Protein AF-A0A9N9KH72-F1 (afdb_monomer_lite)

Organism: NCBI:txid1348616

pLDDT: mean 91.86, std 8.35, range [63.03, 98.19]

Secondary structure (DSSP, 8-state):
-HHHHHHHHHHHHHHHHHHHHHHS-TTSPPP--HHHHHHHTTSTT-SSS----TT--SPPPHHHHHHHHHHHHHHHHHHHHHHHHHHHHHHHH-HHHHHHHHHHH-

Foldseek 3Di:
DVVVVLLVVLVVVLVVVVVVVVPDDLPDQDDPDPSQCLQDALHSNHPPVNPDDPVPNDRDDPVRSSVVVSCVVVCCCPVVVVVVVVVVVVCVVPVVVVVVVVVVVD

Sequence (106 aa):
DNNNWLENNIHEIIKSRREEIKKTPIVQKLKSDMLTMFLTVNTERDVTEKIADDLHDKPMSDDQIIPNFMEAISAGTSSGGNSICFLVYFLENYPKVKQRMIEEIE

Radius of gyration: 19.93 Å; chains: 1; bounding box: 46×31×49 Å

InterPro domains:
  IPR001128 Cytochrome P450 [PF00067] (7-106)
  IPR036396 Cytochrome P450 superfamily [G3DSA:1.10.630.10] (1-106)
  IPR036396 Cytochrome P450 superfamily [SSF48264] (4-105)

Structure (mmCIF, N/CA/C/O backbone):
data_AF-A0A9N9KH72-F1
#
_entry.id   AF-A0A9N9KH72-F1
#
loop_
_atom_site.group_PDB
_atom_site.id
_atom_site.type_symbol
_atom_site.label_atom_id
_atom_site.label_alt_id
_atom_site.label_comp_id
_atom_site.label_asym_id
_atom_site.label_entity_id
_atom_site.label_seq_id
_atom_site.pdbx_PDB_ins_code
_atom_site.Cartn_x
_atom_site.Cartn_y
_atom_site.Cartn_z
_atom_site.occupancy
_atom_site.B_iso_or_equiv
_atom_site.auth_seq_id
_atom_site.auth_comp_id
_atom_site.auth_asym_id
_atom_site.auth_atom_id
_atom_site.pdbx_PDB_model_num
ATOM 1 N N . ASP A 1 1 ? -17.382 12.363 -11.619 1.00 67.06 1 ASP A N 1
ATOM 2 C CA . ASP A 1 1 ? -17.653 11.161 -10.806 1.00 67.06 1 ASP A CA 1
ATOM 3 C C . ASP A 1 1 ? -16.467 10.791 -9.937 1.00 67.06 1 ASP A C 1
ATOM 5 O O . ASP A 1 1 ? -15.328 10.987 -10.351 1.00 67.06 1 ASP A O 1
ATOM 9 N N . ASN A 1 2 ? -16.738 10.284 -8.731 1.00 67.62 2 ASN A N 1
ATOM 10 C CA . ASN A 1 2 ? -15.722 9.971 -7.716 1.00 67.62 2 ASN A CA 1
ATOM 11 C C . ASN A 1 2 ? -14.719 8.896 -8.171 1.00 67.62 2 ASN A C 1
ATOM 13 O O . ASN A 1 2 ? -13.558 8.955 -7.775 1.00 67.62 2 ASN A O 1
ATOM 17 N N . ASN A 1 3 ? -15.135 7.965 -9.037 1.00 69.38 3 ASN A N 1
ATOM 18 C CA . ASN A 1 3 ? -14.245 6.936 -9.587 1.00 69.38 3 ASN A CA 1
ATOM 19 C C . ASN A 1 3 ? -13.142 7.555 -10.452 1.00 69.38 3 ASN A C 1
ATOM 21 O O . ASN A 1 3 ? -11.968 7.296 -10.211 1.00 69.38 3 ASN A O 1
ATOM 25 N N . ASN A 1 4 ? -13.506 8.471 -11.355 1.00 82.25 4 ASN A N 1
ATOM 26 C CA . ASN A 1 4 ? -12.532 9.185 -12.184 1.00 82.25 4 ASN A CA 1
ATOM 27 C C . ASN A 1 4 ? -11.580 10.025 -11.321 1.00 82.25 4 ASN A C 1
ATOM 29 O O . ASN A 1 4 ? -10.417 10.200 -11.667 1.00 82.25 4 ASN A O 1
ATOM 33 N N . TRP A 1 5 ? -12.055 10.560 -10.190 1.00 89.00 5 TRP A N 1
ATOM 34 C CA . TRP A 1 5 ? -11.187 11.281 -9.260 1.00 89.00 5 TRP A CA 1
ATOM 35 C C . TRP A 1 5 ? -10.153 10.351 -8.611 1.00 89.00 5 TRP A C 1
ATOM 37 O O . TRP A 1 5 ? -8.970 10.685 -8.610 1.00 89.00 5 TRP A O 1
ATOM 47 N N . LEU A 1 6 ? -10.570 9.193 -8.088 1.00 86.75 6 LEU A N 1
ATOM 48 C CA . LEU A 1 6 ? -9.665 8.241 -7.435 1.00 86.75 6 LEU A CA 1
ATOM 49 C C . LEU A 1 6 ? -8.621 7.700 -8.415 1.00 86.75 6 LEU A C 1
ATOM 51 O O . LEU A 1 6 ? -7.430 7.728 -8.115 1.00 86.75 6 LEU A O 1
ATOM 55 N N . GLU A 1 7 ? -9.063 7.279 -9.597 1.00 87.62 7 GLU A N 1
ATOM 56 C CA . GLU A 1 7 ? -8.195 6.770 -10.657 1.00 87.62 7 GLU A CA 1
ATOM 57 C C . GLU A 1 7 ? -7.141 7.811 -11.064 1.00 87.62 7 GLU A C 1
ATOM 59 O O . GLU A 1 7 ? -5.944 7.525 -11.030 1.00 87.62 7 GLU A O 1
ATOM 64 N N . ASN A 1 8 ? -7.549 9.061 -11.319 1.00 92.12 8 ASN A N 1
ATOM 65 C CA . ASN A 1 8 ? -6.620 10.149 -11.648 1.00 92.12 8 ASN A CA 1
ATOM 66 C C . ASN A 1 8 ? -5.584 10.404 -10.541 1.00 92.12 8 ASN A C 1
ATOM 68 O O . ASN A 1 8 ? -4.405 10.608 -10.829 1.00 92.12 8 ASN A O 1
ATOM 72 N N . ASN A 1 9 ? -5.994 10.381 -9.269 1.00 93.06 9 ASN A N 1
ATOM 73 C CA . ASN A 1 9 ? -5.057 10.557 -8.156 1.00 93.06 9 ASN A CA 1
ATOM 74 C C . ASN A 1 9 ? -4.075 9.385 -8.055 1.00 93.06 9 ASN A C 1
ATOM 76 O O . ASN A 1 9 ? -2.889 9.603 -7.819 1.00 93.06 9 ASN A O 1
ATOM 80 N N . ILE A 1 10 ? -4.542 8.152 -8.269 1.00 93.62 10 ILE A N 1
ATOM 81 C CA . ILE A 1 10 ? -3.680 6.968 -8.292 1.00 93.62 10 ILE A CA 1
ATOM 82 C C . ILE A 1 10 ? -2.653 7.068 -9.421 1.00 93.62 10 ILE A C 1
ATOM 84 O O . ILE A 1 10 ? -1.471 6.821 -9.178 1.00 93.62 10 ILE A O 1
ATOM 88 N N . HIS A 1 11 ? -3.060 7.497 -10.617 1.00 94.38 11 HIS A N 1
ATOM 89 C CA . HIS A 1 11 ? -2.132 7.738 -11.721 1.00 94.38 11 HIS A CA 1
ATOM 90 C C . HIS A 1 11 ? -1.040 8.748 -11.353 1.00 94.38 11 HIS A C 1
ATOM 92 O O . HIS A 1 11 ? 0.141 8.486 -11.590 1.00 94.38 11 HIS A O 1
ATOM 98 N N . GLU A 1 12 ? -1.400 9.876 -10.735 1.00 96.00 12 GLU A N 1
ATOM 99 C CA . GLU A 1 12 ? -0.419 10.883 -10.315 1.00 96.00 12 GLU A CA 1
ATOM 100 C C . GLU A 1 12 ? 0.505 10.374 -9.196 1.00 96.00 12 GLU A C 1
ATOM 102 O O . GLU A 1 12 ? 1.713 10.624 -9.235 1.00 96.00 12 GLU A O 1
ATOM 107 N N . ILE A 1 13 ? -0.011 9.588 -8.243 1.00 96.31 13 ILE A N 1
ATOM 108 C CA . ILE A 1 13 ? 0.798 8.935 -7.200 1.00 96.31 13 ILE A CA 1
ATOM 109 C C . ILE A 1 13 ? 1.807 7.963 -7.826 1.00 96.31 13 ILE A C 1
ATOM 111 O O . ILE A 1 13 ? 2.999 8.031 -7.513 1.00 96.31 13 ILE A O 1
ATOM 115 N N . ILE A 1 14 ? 1.359 7.090 -8.735 1.00 96.31 14 ILE A N 1
ATOM 116 C CA . ILE A 1 14 ? 2.215 6.124 -9.440 1.00 96.31 14 ILE A CA 1
ATOM 117 C C . ILE A 1 14 ? 3.298 6.858 -10.230 1.00 96.31 14 ILE A C 1
ATOM 119 O O . ILE A 1 14 ? 4.481 6.530 -10.122 1.00 96.31 14 ILE A O 1
ATOM 123 N N . LYS A 1 15 ? 2.915 7.884 -10.993 1.00 96.75 15 LYS A N 1
ATOM 124 C CA . LYS A 1 15 ? 3.838 8.696 -11.789 1.00 96.75 15 LYS A CA 1
ATOM 125 C C . LYS A 1 15 ? 4.889 9.375 -10.914 1.00 96.75 15 LYS A C 1
ATOM 127 O O . LYS A 1 15 ? 6.080 9.257 -11.196 1.00 96.75 15 LYS A O 1
ATOM 132 N N . SER A 1 16 ? 4.467 10.029 -9.832 1.00 97.62 16 SER A N 1
ATOM 133 C CA . SER A 1 16 ? 5.368 10.667 -8.866 1.00 97.62 16 SER A CA 1
ATOM 134 C C . SER A 1 16 ? 6.357 9.658 -8.276 1.00 97.62 16 SER A C 1
ATOM 136 O O . SER A 1 16 ? 7.571 9.884 -8.283 1.00 97.62 16 SER A O 1
ATOM 138 N N . ARG A 1 17 ? 5.861 8.483 -7.868 1.00 97.50 17 ARG A N 1
ATOM 139 C CA . ARG A 1 17 ? 6.691 7.416 -7.303 1.00 97.50 17 ARG A CA 1
ATOM 140 C C . ARG A 1 17 ? 7.702 6.865 -8.308 1.00 97.50 17 ARG A C 1
ATOM 142 O O . ARG A 1 17 ? 8.856 6.643 -7.943 1.00 97.50 17 ARG A O 1
ATOM 149 N N . ARG A 1 18 ? 7.306 6.676 -9.572 1.00 96.19 18 ARG A N 1
ATOM 150 C CA . ARG A 1 18 ? 8.219 6.255 -10.650 1.00 96.19 18 ARG A CA 1
ATOM 151 C C . ARG A 1 18 ? 9.351 7.264 -10.845 1.00 96.19 18 ARG A C 1
ATOM 153 O O . ARG A 1 18 ? 10.500 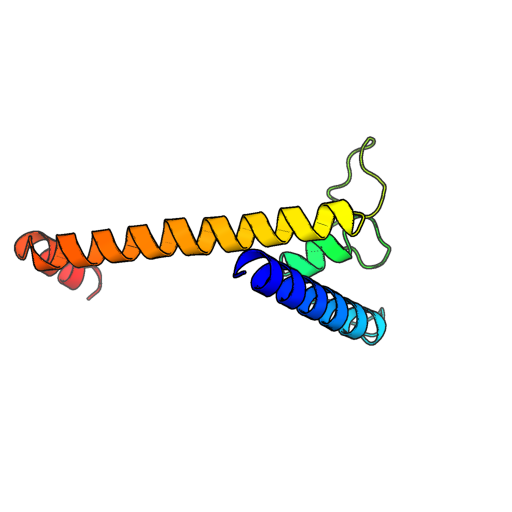6.855 -10.991 1.00 96.19 18 ARG A O 1
ATOM 160 N N . GLU A 1 19 ? 9.057 8.562 -10.817 1.00 97.44 19 GLU A N 1
ATOM 161 C CA . GLU A 1 19 ? 10.082 9.605 -10.942 1.00 97.44 19 GLU A CA 1
ATOM 162 C C . GLU A 1 19 ? 11.039 9.644 -9.746 1.00 97.44 19 GLU A C 1
ATOM 164 O O . GLU A 1 19 ? 12.245 9.816 -9.930 1.00 97.44 19 GLU A O 1
ATOM 169 N N . GLU A 1 20 ? 10.540 9.427 -8.529 1.00 97.06 20 GLU A N 1
ATOM 170 C CA . GLU A 1 20 ? 11.385 9.276 -7.340 1.00 97.06 20 GLU A CA 1
ATOM 171 C C . GLU A 1 20 ? 12.340 8.077 -7.478 1.00 97.06 20 GLU A C 1
ATOM 173 O O . GLU A 1 20 ? 13.548 8.214 -7.270 1.00 97.06 20 GLU A O 1
ATOM 178 N N . ILE A 1 21 ? 11.829 6.913 -7.901 1.00 96.69 21 ILE A N 1
ATOM 179 C CA . ILE A 1 21 ? 12.634 5.696 -8.096 1.00 96.69 21 ILE A CA 1
ATOM 180 C C . ILE A 1 21 ? 13.725 5.918 -9.151 1.00 96.69 21 ILE A C 1
ATOM 182 O O . ILE A 1 21 ? 14.882 5.567 -8.913 1.00 96.69 21 ILE A O 1
ATOM 186 N N . LYS A 1 22 ? 13.386 6.540 -10.291 1.00 95.50 22 LYS A N 1
ATOM 187 C CA . LYS A 1 22 ? 14.349 6.864 -11.361 1.00 95.50 22 LYS A CA 1
ATOM 188 C C . LYS A 1 22 ? 15.472 7.781 -10.877 1.00 95.50 22 LYS A C 1
ATOM 190 O O . LYS A 1 22 ? 16.620 7.595 -11.268 1.00 95.50 22 LYS A O 1
ATOM 195 N N . LYS A 1 23 ? 15.148 8.767 -10.035 1.00 96.75 23 LYS A N 1
ATOM 196 C CA . LYS A 1 23 ? 16.124 9.714 -9.468 1.00 96.75 23 LYS A CA 1
ATOM 197 C C . LYS A 1 23 ? 16.953 9.113 -8.333 1.00 96.75 23 LYS A C 1
ATOM 199 O O . LYS A 1 23 ? 17.996 9.667 -7.999 1.00 96.75 23 LYS A O 1
ATOM 204 N N . THR A 1 24 ? 16.508 8.007 -7.739 1.00 97.00 24 THR A N 1
ATOM 205 C CA . THR A 1 24 ? 17.206 7.366 -6.623 1.00 97.00 24 THR A CA 1
ATOM 206 C C . THR A 1 24 ? 18.400 6.550 -7.132 1.00 97.00 24 THR A C 1
ATOM 208 O O . THR A 1 24 ? 18.187 5.590 -7.886 1.00 97.00 24 THR A O 1
ATOM 211 N N . PRO A 1 25 ? 19.642 6.859 -6.700 1.00 96.25 25 PRO A N 1
ATOM 212 C CA . PRO A 1 25 ? 20.840 6.118 -7.094 1.00 96.25 25 PRO A CA 1
ATOM 213 C C . PRO A 1 25 ? 20.708 4.610 -6.855 1.00 96.25 25 PRO A C 1
ATOM 215 O O . PRO A 1 25 ? 20.099 4.187 -5.877 1.00 96.25 25 PRO A O 1
ATOM 218 N N . ILE A 1 26 ? 21.319 3.789 -7.713 1.00 91.69 26 ILE A N 1
ATOM 219 C CA . ILE A 1 26 ? 21.228 2.315 -7.631 1.00 91.69 26 ILE A CA 1
ATOM 220 C C . ILE A 1 26 ? 21.758 1.787 -6.290 1.00 91.69 26 ILE A C 1
ATOM 222 O O . ILE A 1 26 ? 21.177 0.877 -5.710 1.00 91.69 26 ILE A O 1
ATOM 226 N N . VAL A 1 27 ? 22.826 2.397 -5.770 1.00 92.44 27 VAL A N 1
ATOM 227 C CA . VAL A 1 27 ? 23.425 2.044 -4.471 1.00 92.44 27 VAL A CA 1
ATOM 228 C C . VAL A 1 27 ? 22.514 2.350 -3.279 1.00 92.44 27 VAL A C 1
ATOM 230 O O . VAL A 1 27 ? 22.721 1.820 -2.189 1.00 92.44 27 VAL A O 1
ATOM 233 N N . GLN A 1 28 ? 21.517 3.215 -3.468 1.00 95.00 28 GLN A N 1
ATOM 234 C CA . GLN A 1 28 ? 20.574 3.585 -2.430 1.00 95.00 28 GLN A CA 1
ATOM 235 C C . GLN A 1 28 ? 19.372 2.637 -2.449 1.00 95.00 28 GLN A C 1
ATOM 237 O O . GLN A 1 28 ? 18.715 2.433 -3.476 1.00 95.00 28 GLN A O 1
ATOM 242 N N . LYS A 1 29 ? 19.060 2.084 -1.272 1.00 91.44 29 LYS A N 1
ATOM 243 C CA . LYS A 1 29 ? 17.878 1.244 -1.076 1.00 91.44 29 LYS A CA 1
ATOM 244 C C . LYS A 1 29 ? 16.604 2.065 -1.266 1.00 91.44 29 LYS A C 1
ATOM 246 O O . LYS A 1 29 ? 16.476 3.160 -0.717 1.00 91.44 29 LYS A O 1
ATOM 251 N N . LEU A 1 30 ? 15.661 1.504 -2.016 1.00 95.62 30 LEU A N 1
ATOM 252 C CA . LEU A 1 30 ? 14.303 2.027 -2.104 1.00 95.62 30 LEU A CA 1
ATOM 253 C C . LEU A 1 30 ? 13.531 1.671 -0.827 1.00 95.62 30 LEU A C 1
ATOM 255 O O . LEU A 1 30 ? 13.829 0.682 -0.156 1.00 95.62 30 LEU A O 1
ATOM 259 N N . LYS A 1 31 ? 12.527 2.481 -0.489 1.00 93.25 31 LYS A N 1
ATOM 260 C CA . LYS A 1 31 ? 11.602 2.174 0.607 1.00 93.25 31 LYS A CA 1
ATOM 261 C C . LYS A 1 31 ? 10.779 0.927 0.260 1.00 93.25 31 LYS A C 1
ATOM 263 O O . LYS A 1 31 ? 10.220 0.846 -0.826 1.00 93.25 31 LYS A O 1
ATOM 268 N N . SER A 1 32 ? 10.684 -0.012 1.199 1.00 90.75 32 SER A N 1
ATOM 269 C CA . SER A 1 32 ? 9.884 -1.232 1.042 1.00 90.75 32 SER A CA 1
ATOM 270 C C . SER A 1 32 ? 8.421 -0.959 1.411 1.00 90.75 32 SER A C 1
ATOM 272 O O . SER A 1 32 ? 7.972 -1.252 2.516 1.00 90.75 32 SER A O 1
ATOM 274 N N . ASP A 1 33 ? 7.705 -0.281 0.514 1.00 94.31 33 ASP A N 1
ATOM 275 C CA . ASP A 1 33 ? 6.252 -0.096 0.587 1.00 94.31 33 ASP A CA 1
ATOM 276 C C . ASP A 1 33 ? 5.551 -0.803 -0.579 1.00 94.31 33 ASP A C 1
ATOM 278 O O . ASP A 1 33 ? 6.170 -1.081 -1.605 1.00 94.31 33 ASP A O 1
ATOM 282 N N . MET A 1 34 ? 4.251 -1.081 -0.423 1.00 94.88 34 MET A N 1
ATOM 283 C CA . MET A 1 34 ? 3.459 -1.858 -1.387 1.00 94.88 34 MET A CA 1
ATOM 284 C C . MET A 1 34 ? 3.543 -1.302 -2.813 1.00 94.88 34 MET A C 1
ATOM 286 O O . MET A 1 34 ? 3.708 -2.061 -3.764 1.00 94.88 34 MET A O 1
ATOM 290 N N . LEU A 1 35 ? 3.474 0.022 -2.973 1.00 96.50 35 LEU A N 1
ATOM 291 C CA . LEU A 1 35 ? 3.564 0.630 -4.296 1.00 96.50 35 LEU A CA 1
ATOM 292 C C . LEU A 1 35 ? 4.951 0.410 -4.913 1.00 96.50 35 LEU A C 1
ATOM 294 O O . LEU A 1 35 ? 5.058 0.096 -6.092 1.00 96.50 35 LEU A O 1
ATOM 298 N N . THR A 1 36 ? 6.016 0.534 -4.124 1.00 96.75 36 THR A N 1
ATOM 299 C CA . THR A 1 36 ? 7.380 0.248 -4.594 1.00 96.75 36 THR A CA 1
ATOM 300 C C . THR A 1 36 ? 7.534 -1.208 -4.986 1.00 96.75 36 THR A C 1
ATOM 302 O O . THR A 1 36 ? 8.096 -1.474 -6.041 1.00 96.75 36 THR A O 1
ATOM 305 N N . MET A 1 37 ? 6.984 -2.131 -4.192 1.00 95.12 37 MET A N 1
ATOM 306 C CA . MET A 1 37 ? 6.969 -3.555 -4.524 1.00 95.12 37 MET A CA 1
ATOM 307 C C . MET A 1 37 ? 6.319 -3.784 -5.892 1.00 95.12 37 MET A C 1
ATOM 309 O O . MET A 1 37 ? 6.942 -4.383 -6.757 1.00 95.12 37 MET A O 1
ATOM 313 N N . PHE A 1 38 ? 5.127 -3.236 -6.144 1.00 95.12 38 PHE A N 1
ATOM 314 C CA . PHE A 1 38 ? 4.455 -3.376 -7.444 1.00 95.12 38 PHE A CA 1
ATOM 315 C C . PHE A 1 38 ? 5.234 -2.744 -8.602 1.00 95.12 38 PHE A C 1
ATOM 317 O O . PHE A 1 38 ? 5.257 -3.283 -9.705 1.00 95.12 38 PHE A O 1
ATOM 3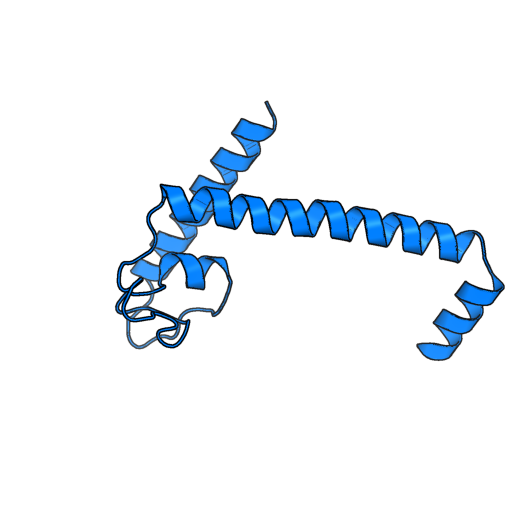24 N N . LEU A 1 39 ? 5.882 -1.601 -8.368 1.00 96.00 39 LEU A N 1
ATOM 325 C CA . LEU A 1 39 ? 6.620 -0.886 -9.409 1.00 96.00 39 LEU A CA 1
ATOM 326 C C . LEU A 1 39 ? 7.967 -1.523 -9.751 1.00 96.00 39 LEU A C 1
ATOM 328 O O . LEU A 1 39 ? 8.475 -1.259 -10.844 1.00 96.00 39 LEU A O 1
ATOM 332 N N . THR A 1 40 ? 8.566 -2.282 -8.829 1.00 94.25 40 THR A N 1
ATOM 333 C CA . THR A 1 40 ? 9.919 -2.818 -9.002 1.00 94.25 40 THR A CA 1
ATOM 334 C C . THR A 1 40 ? 10.014 -4.335 -9.001 1.00 94.25 40 THR A C 1
ATOM 336 O O . THR A 1 40 ? 11.087 -4.837 -9.343 1.00 94.25 40 THR A O 1
ATOM 339 N N . VAL A 1 41 ? 8.935 -5.061 -8.690 1.00 92.94 41 VAL A N 1
ATOM 340 C CA . VAL A 1 41 ? 8.912 -6.528 -8.770 1.00 92.94 41 VAL A CA 1
ATOM 341 C C . VAL A 1 41 ? 9.414 -6.990 -10.136 1.00 92.94 41 VAL A C 1
ATOM 343 O O . VAL A 1 41 ? 9.045 -6.426 -11.171 1.00 92.94 41 VAL A O 1
ATOM 346 N N . ASN A 1 42 ? 10.308 -7.976 -10.130 1.00 90.19 42 ASN A N 1
ATOM 347 C CA . ASN A 1 42 ? 10.940 -8.546 -11.321 1.00 90.19 42 ASN A CA 1
ATOM 348 C C . ASN A 1 4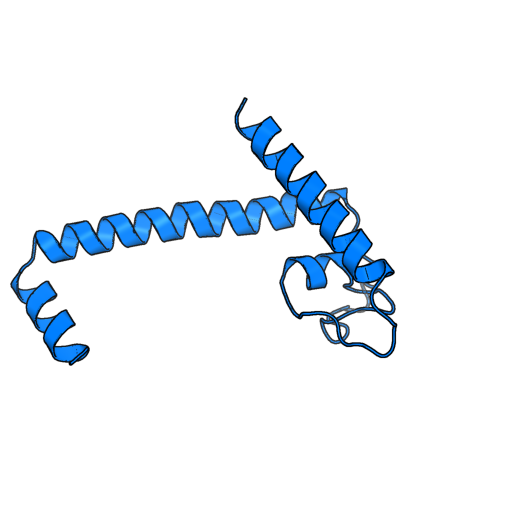2 ? 11.760 -7.555 -12.169 1.00 90.19 42 ASN A C 1
ATOM 350 O O . ASN A 1 42 ? 12.029 -7.797 -13.345 1.00 90.19 42 ASN A O 1
ATOM 354 N N . THR A 1 43 ? 12.192 -6.437 -11.584 1.00 90.44 43 THR A N 1
ATOM 355 C CA . THR A 1 43 ? 13.149 -5.502 -12.196 1.00 90.44 43 THR A CA 1
ATOM 356 C C . THR A 1 43 ? 14.507 -5.570 -11.492 1.00 90.44 43 THR A C 1
ATOM 358 O O . THR A 1 43 ? 14.651 -6.150 -10.420 1.00 90.44 43 THR A O 1
ATOM 361 N N . GLU A 1 44 ? 15.525 -4.896 -12.028 1.00 89.88 44 GLU A N 1
ATOM 362 C CA . GLU A 1 44 ? 16.822 -4.750 -11.342 1.00 89.88 44 GLU A CA 1
ATOM 363 C C . GLU A 1 44 ? 16.729 -4.004 -9.997 1.00 89.88 44 GLU A C 1
ATOM 365 O O . GLU A 1 44 ? 17.649 -4.062 -9.182 1.00 89.88 44 GLU A O 1
ATOM 370 N N . ARG A 1 45 ? 15.629 -3.277 -9.763 1.00 91.81 45 ARG A N 1
ATOM 371 C CA . ARG A 1 45 ? 15.367 -2.508 -8.539 1.00 91.81 45 ARG A CA 1
ATOM 372 C C . ARG A 1 45 ? 14.372 -3.209 -7.607 1.00 91.81 45 ARG A C 1
ATOM 374 O O . ARG A 1 45 ? 13.798 -2.549 -6.739 1.00 91.81 45 ARG A O 1
ATOM 381 N N . ASP A 1 46 ? 14.139 -4.506 -7.803 1.00 91.00 46 ASP A N 1
ATOM 382 C CA . ASP A 1 46 ? 13.183 -5.295 -7.027 1.00 91.00 46 ASP A CA 1
ATOM 383 C C . ASP A 1 46 ? 13.502 -5.275 -5.523 1.00 91.00 46 ASP A C 1
ATOM 385 O O . ASP A 1 46 ? 14.608 -5.609 -5.095 1.00 91.00 46 ASP A O 1
ATOM 389 N N . VAL A 1 47 ? 12.518 -4.858 -4.720 1.00 92.38 47 VAL A N 1
ATOM 390 C CA . VAL A 1 47 ? 12.606 -4.806 -3.250 1.00 92.38 47 VAL A CA 1
ATOM 391 C C . VAL A 1 47 ? 12.006 -6.040 -2.570 1.00 92.38 47 VAL A C 1
ATOM 393 O O . VAL A 1 47 ? 12.075 -6.152 -1.350 1.00 92.38 47 VAL A O 1
ATOM 396 N N . THR A 1 48 ? 11.411 -6.950 -3.341 1.00 86.75 48 THR A N 1
ATOM 397 C CA . THR A 1 48 ? 10.694 -8.139 -2.862 1.00 86.75 48 THR A CA 1
ATOM 398 C C . THR A 1 48 ? 11.588 -9.372 -2.710 1.00 86.75 48 THR A C 1
ATOM 400 O O . THR A 1 48 ? 11.106 -10.423 -2.316 1.00 86.75 48 THR A O 1
ATOM 403 N N . GLU A 1 49 ? 12.893 -9.254 -2.984 1.00 76.00 49 GLU A N 1
ATOM 404 C CA . GLU A 1 49 ? 13.852 -10.374 -2.958 1.00 76.00 49 GLU A CA 1
ATOM 405 C C . GLU A 1 49 ? 13.542 -11.478 -3.989 1.00 76.00 49 GLU A C 1
ATOM 407 O O . GLU A 1 49 ? 13.838 -12.646 -3.760 1.00 76.00 49 GLU A O 1
ATOM 412 N N . LYS A 1 50 ? 13.004 -11.097 -5.160 1.00 67.69 50 LYS A N 1
ATOM 413 C CA . LYS A 1 50 ? 12.616 -12.006 -6.254 1.00 67.69 50 LYS A CA 1
ATOM 414 C C . LYS A 1 50 ? 11.613 -13.070 -5.800 1.00 67.69 50 LYS A C 1
ATOM 416 O O . LYS A 1 50 ? 11.885 -14.264 -5.861 1.00 67.69 50 LYS A O 1
ATOM 421 N N . ILE A 1 51 ? 10.414 -12.623 -5.427 1.00 66.31 51 ILE A N 1
ATOM 422 C CA . ILE A 1 51 ? 9.256 -13.514 -5.204 1.00 66.31 51 ILE A CA 1
ATOM 423 C C . ILE A 1 51 ? 8.854 -14.258 -6.501 1.00 66.31 51 ILE A C 1
ATOM 425 O O . ILE A 1 51 ? 8.062 -15.194 -6.442 1.00 66.31 51 ILE A O 1
ATOM 429 N N . ALA A 1 52 ? 9.406 -13.871 -7.660 1.00 63.03 52 ALA A N 1
ATOM 430 C CA . ALA A 1 52 ? 9.210 -14.522 -8.954 1.00 63.03 52 ALA A CA 1
ATOM 431 C C . ALA A 1 52 ? 9.373 -16.049 -8.885 1.00 63.03 52 ALA A C 1
ATOM 433 O O . ALA A 1 52 ? 10.445 -16.566 -8.565 1.00 63.03 52 ALA A O 1
ATOM 434 N N . ASP A 1 53 ? 8.305 -16.756 -9.245 1.00 69.62 53 ASP A N 1
ATOM 435 C CA . ASP A 1 53 ? 8.374 -18.151 -9.658 1.00 69.62 53 ASP A CA 1
ATOM 436 C C . ASP A 1 53 ? 8.790 -18.238 -11.141 1.00 69.62 53 ASP A C 1
ATOM 438 O O . ASP A 1 53 ? 8.869 -17.228 -11.846 1.00 69.62 53 ASP A O 1
ATOM 442 N N . ASP A 1 54 ? 9.032 -19.451 -11.643 1.00 70.56 54 ASP A N 1
ATOM 443 C CA . ASP A 1 54 ? 9.419 -19.679 -13.046 1.00 70.56 54 ASP A CA 1
ATOM 444 C C . ASP A 1 54 ? 8.342 -19.230 -14.065 1.00 70.56 54 ASP A C 1
ATOM 446 O O . ASP A 1 54 ? 8.570 -19.279 -15.275 1.00 70.56 54 ASP A O 1
ATOM 450 N N . LEU A 1 55 ? 7.151 -18.828 -13.601 1.00 72.38 55 LEU A N 1
ATOM 451 C CA . LEU A 1 55 ? 5.998 -18.456 -14.423 1.00 72.38 55 LEU A CA 1
ATOM 452 C C . LEU A 1 55 ? 5.774 -16.936 -14.487 1.00 72.38 55 LEU A C 1
ATOM 454 O O . LEU A 1 55 ? 5.150 -16.456 -15.437 1.00 72.38 55 LEU A O 1
ATOM 458 N N . HIS A 1 56 ? 6.283 -16.179 -13.514 1.00 73.12 56 HIS A N 1
ATOM 459 C CA . HIS A 1 56 ? 6.058 -14.742 -13.368 1.00 73.12 56 HIS A CA 1
ATOM 460 C C . HIS A 1 56 ? 7.384 -14.000 -13.210 1.00 73.12 56 HIS A C 1
ATOM 462 O O . HIS A 1 56 ? 7.650 -13.391 -12.179 1.00 73.12 56 HIS A O 1
ATOM 468 N N . ASP A 1 57 ? 8.199 -14.019 -14.263 1.00 82.69 57 ASP A N 1
ATOM 469 C CA . ASP A 1 57 ? 9.508 -13.360 -14.342 1.00 82.69 57 ASP A CA 1
ATOM 470 C C . ASP A 1 57 ? 9.449 -11.935 -14.922 1.00 82.69 57 ASP A C 1
ATOM 472 O O . ASP A 1 57 ? 10.456 -11.225 -14.969 1.00 82.69 57 ASP A O 1
ATOM 476 N N . LYS A 1 58 ? 8.269 -11.495 -15.375 1.00 89.25 58 LYS A N 1
ATOM 477 C CA . LYS A 1 58 ? 8.078 -10.178 -15.993 1.00 89.25 58 LYS A CA 1
ATOM 478 C C . LYS A 1 58 ? 7.703 -9.117 -14.959 1.00 89.25 58 LYS A C 1
ATOM 480 O O . LYS A 1 58 ? 6.929 -9.411 -14.045 1.00 89.25 58 LYS A O 1
ATOM 485 N N . PRO A 1 59 ? 8.177 -7.869 -15.124 1.00 91.88 59 PRO A N 1
ATOM 486 C CA . PRO A 1 59 ? 7.670 -6.737 -14.358 1.00 91.88 59 PRO A CA 1
ATOM 487 C C . PRO A 1 59 ? 6.160 -6.568 -14.531 1.00 91.88 59 PRO A C 1
ATOM 489 O O . PRO A 1 59 ? 5.625 -6.805 -15.618 1.00 91.88 59 PRO A O 1
ATOM 492 N N . MET A 1 60 ? 5.479 -6.104 -13.483 1.00 93.25 60 MET A N 1
ATOM 493 C CA . MET A 1 60 ? 4.059 -5.768 -13.580 1.00 93.25 60 MET A CA 1
ATOM 494 C C . MET A 1 60 ? 3.834 -4.588 -14.538 1.00 93.25 60 MET A C 1
ATOM 496 O O . MET A 1 60 ? 4.550 -3.583 -14.506 1.00 93.25 60 MET A O 1
ATOM 500 N N . SER A 1 61 ? 2.809 -4.707 -15.380 1.00 93.94 61 SER A N 1
ATOM 501 C CA . SER A 1 61 ? 2.355 -3.632 -16.271 1.00 93.94 61 SER A CA 1
ATOM 502 C C . SER A 1 61 ? 1.482 -2.611 -15.534 1.00 93.94 61 SER A C 1
ATOM 504 O O . SER A 1 61 ? 0.896 -2.927 -14.499 1.00 93.94 61 SER A O 1
ATOM 506 N N . ASP A 1 62 ? 1.348 -1.393 -16.068 1.00 91.69 62 ASP A N 1
ATOM 507 C CA . ASP A 1 62 ? 0.486 -0.363 -15.463 1.00 91.69 62 ASP A CA 1
ATOM 508 C C . ASP A 1 62 ? -0.976 -0.833 -15.342 1.00 91.69 62 ASP A C 1
ATOM 510 O O . ASP A 1 62 ? -1.588 -0.642 -14.289 1.00 91.69 62 ASP A O 1
ATOM 514 N N . ASP A 1 63 ? -1.482 -1.558 -16.346 1.00 93.19 63 ASP A N 1
ATOM 515 C CA . ASP A 1 63 ? -2.828 -2.156 -16.359 1.00 93.19 63 ASP A CA 1
ATOM 516 C C . ASP A 1 63 ? -3.040 -3.199 -15.251 1.00 93.19 63 ASP A C 1
ATOM 518 O O . ASP A 1 63 ? -4.174 -3.519 -14.903 1.00 93.19 63 ASP A O 1
ATOM 522 N N . GLN A 1 64 ? -1.960 -3.731 -14.674 1.00 94.06 64 GLN A N 1
ATOM 523 C CA . GLN A 1 64 ? -2.014 -4.587 -13.490 1.00 94.06 64 GLN A CA 1
ATOM 524 C C . GLN A 1 64 ? -1.805 -3.772 -12.211 1.00 94.06 64 GLN A C 1
ATOM 526 O O . GLN A 1 64 ? -2.515 -3.980 -11.231 1.00 94.06 64 GLN A O 1
ATOM 531 N N . ILE A 1 65 ? -0.849 -2.842 -12.195 1.00 95.38 65 ILE A N 1
ATOM 532 C CA . ILE A 1 65 ? -0.475 -2.079 -10.995 1.00 95.38 65 ILE A CA 1
ATOM 533 C C . ILE A 1 65 ? -1.625 -1.193 -10.518 1.00 95.38 65 ILE A C 1
ATOM 535 O O . ILE A 1 65 ? -1.940 -1.201 -9.330 1.00 95.38 65 ILE A O 1
ATOM 539 N N . ILE A 1 66 ? -2.253 -0.441 -11.425 1.00 93.50 66 ILE A N 1
ATOM 540 C CA . ILE A 1 66 ? -3.308 0.522 -11.086 1.00 93.50 66 ILE A CA 1
ATOM 541 C C . ILE A 1 66 ? -4.493 -0.158 -10.384 1.00 93.50 66 ILE A C 1
ATOM 543 O O . ILE A 1 66 ? -4.785 0.233 -9.249 1.00 93.50 66 ILE A O 1
ATOM 547 N N . PRO A 1 67 ? -5.158 -1.176 -10.972 1.00 93.62 67 PRO A N 1
ATOM 548 C CA . PRO A 1 67 ? -6.305 -1.802 -10.322 1.00 93.62 67 PRO A CA 1
ATOM 549 C C . PRO A 1 67 ? -5.928 -2.528 -9.027 1.00 93.62 67 PRO A C 1
ATOM 551 O O 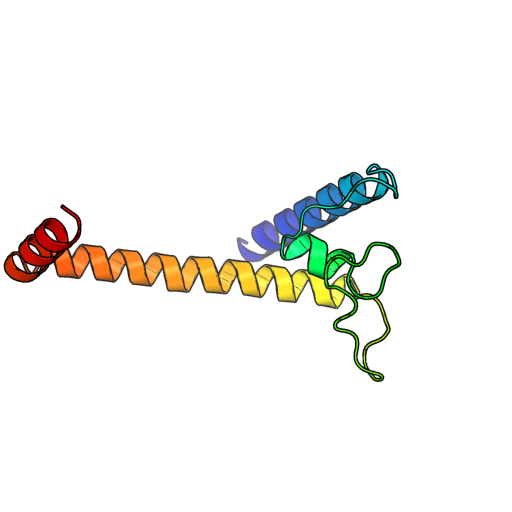. PRO A 1 67 ? -6.658 -2.391 -8.051 1.00 93.62 67 PRO A O 1
ATOM 554 N N . ASN A 1 68 ? -4.778 -3.214 -8.956 1.00 95.06 68 ASN A N 1
ATOM 555 C CA . ASN A 1 68 ? -4.352 -3.896 -7.723 1.00 95.06 68 ASN A CA 1
ATOM 556 C C . ASN A 1 68 ? -4.062 -2.904 -6.585 1.00 95.06 68 ASN A C 1
ATOM 558 O O . ASN A 1 68 ? -4.448 -3.124 -5.436 1.00 95.06 68 ASN A O 1
ATOM 562 N N . PHE A 1 69 ? -3.401 -1.785 -6.886 1.00 95.44 69 PHE A N 1
ATOM 563 C CA . PHE A 1 69 ? -3.124 -0.753 -5.888 1.00 95.44 69 PHE A CA 1
ATOM 564 C C . PHE A 1 69 ? -4.405 -0.043 -5.433 1.00 95.44 69 PHE A C 1
ATOM 566 O O . PHE A 1 69 ? -4.596 0.199 -4.238 1.00 95.44 69 PHE A O 1
ATOM 573 N N . MET A 1 70 ? -5.307 0.243 -6.375 1.00 93.50 70 MET A N 1
ATOM 574 C CA . MET A 1 70 ? -6.620 0.820 -6.092 1.00 93.50 70 MET A CA 1
ATOM 575 C C . MET A 1 70 ? -7.466 -0.100 -5.211 1.00 93.50 70 MET A C 1
ATOM 577 O O . MET A 1 70 ? -8.075 0.373 -4.248 1.00 93.50 70 MET A O 1
ATOM 581 N N . GLU A 1 71 ? -7.491 -1.397 -5.513 1.00 93.94 71 GLU A N 1
ATOM 582 C CA . GLU A 1 71 ? -8.209 -2.405 -4.737 1.00 93.94 71 GLU A CA 1
ATOM 583 C C . GLU A 1 71 ? -7.686 -2.464 -3.301 1.00 93.94 71 GLU A C 1
ATOM 585 O O . GLU A 1 71 ? -8.472 -2.329 -2.361 1.00 93.94 71 GLU A O 1
ATOM 590 N N . ALA A 1 72 ? -6.366 -2.575 -3.121 1.00 93.94 72 ALA A N 1
ATOM 591 C CA . ALA A 1 72 ? -5.747 -2.672 -1.802 1.00 93.94 72 ALA A CA 1
ATOM 592 C C . ALA A 1 72 ? -6.087 -1.470 -0.902 1.00 93.94 72 ALA A C 1
ATOM 594 O O . ALA A 1 72 ? -6.467 -1.646 0.260 1.00 93.94 72 ALA A O 1
ATOM 595 N N . ILE A 1 73 ? -6.005 -0.246 -1.440 1.00 92.88 73 ILE A N 1
ATOM 596 C CA . ILE A 1 73 ? -6.368 0.969 -0.695 1.00 92.88 73 ILE A CA 1
ATOM 597 C C . ILE A 1 73 ? -7.868 0.984 -0.394 1.00 92.88 73 ILE A C 1
ATOM 599 O O . ILE A 1 73 ? -8.267 1.200 0.751 1.00 92.88 73 ILE A O 1
ATOM 603 N N . SER A 1 74 ? -8.708 0.725 -1.399 1.00 92.06 74 SER A N 1
ATOM 604 C CA . SER A 1 74 ? -10.166 0.810 -1.258 1.00 92.06 74 SER A CA 1
ATOM 605 C C . SER A 1 74 ? -10.700 -0.195 -0.238 1.00 92.06 74 SER A C 1
ATOM 607 O O . SER A 1 74 ? -11.516 0.156 0.621 1.00 92.06 74 SER A O 1
ATOM 609 N N . ALA A 1 75 ? -10.211 -1.435 -0.291 1.00 93.06 75 ALA A N 1
ATOM 610 C CA . ALA A 1 75 ? -10.580 -2.488 0.642 1.00 93.06 75 ALA A CA 1
ATOM 611 C C . ALA A 1 75 ? -10.124 -2.153 2.068 1.00 93.06 75 ALA A C 1
ATOM 613 O O . ALA A 1 75 ? -10.932 -2.224 2.996 1.00 93.06 75 ALA A O 1
ATOM 614 N N . GLY A 1 76 ? -8.869 -1.726 2.248 1.00 91.38 76 GLY A N 1
ATOM 615 C CA . GLY A 1 76 ? -8.328 -1.371 3.562 1.00 91.38 76 GLY A CA 1
ATOM 616 C C . GLY A 1 76 ? -9.051 -0.187 4.207 1.00 91.38 76 GLY A C 1
ATOM 617 O O . GLY A 1 76 ? -9.394 -0.235 5.389 1.00 91.38 76 GLY A O 1
ATOM 618 N N . THR A 1 77 ? -9.349 0.859 3.432 1.00 92.81 77 THR A N 1
ATOM 619 C CA . THR A 1 77 ? -10.042 2.049 3.941 1.00 92.81 77 THR A CA 1
ATOM 620 C C . THR A 1 77 ? -11.498 1.760 4.293 1.00 92.81 77 THR A C 1
ATOM 622 O O . THR A 1 77 ? -11.939 2.110 5.387 1.00 92.81 77 THR A O 1
ATOM 625 N N . SER A 1 78 ? -12.253 1.118 3.399 1.00 92.25 78 SER A N 1
ATOM 626 C CA . SER A 1 78 ? -13.686 0.881 3.620 1.00 92.25 78 SER A CA 1
ATOM 627 C C . SER A 1 78 ? -13.942 -0.111 4.757 1.00 92.25 78 SER A C 1
ATOM 629 O O . SER A 1 78 ? -14.711 0.184 5.672 1.00 92.25 78 SER A O 1
ATOM 631 N N . SER A 1 79 ? -13.275 -1.267 4.741 1.00 95.94 79 SER A N 1
ATOM 632 C CA . SER A 1 79 ? -13.470 -2.303 5.761 1.00 95.94 79 SER A CA 1
ATOM 633 C C . SER A 1 79 ? -12.909 -1.884 7.122 1.00 95.94 79 SER A C 1
ATOM 635 O O . SER A 1 79 ? -13.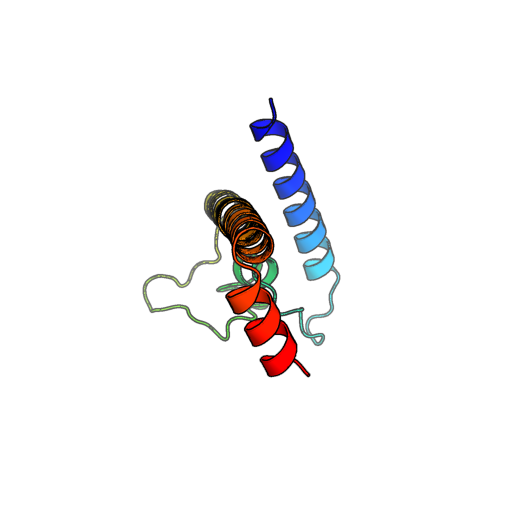599 -2.023 8.136 1.00 95.94 79 SER A O 1
ATOM 637 N N . GLY A 1 80 ? -11.702 -1.310 7.154 1.00 96.12 80 GLY A N 1
ATOM 638 C CA . GLY A 1 80 ? -11.058 -0.845 8.380 1.00 96.12 80 GLY A CA 1
ATOM 639 C C . GLY A 1 80 ? -11.813 0.318 9.019 1.00 96.12 80 GLY A C 1
ATOM 640 O O . GLY A 1 80 ? -12.122 0.269 10.209 1.00 96.12 80 GLY A O 1
ATOM 641 N N . GLY A 1 81 ? -12.190 1.320 8.217 1.00 96.06 81 GLY A N 1
ATOM 642 C CA . GLY A 1 81 ? -12.971 2.467 8.679 1.00 96.06 81 GLY A CA 1
ATOM 643 C C . GLY A 1 81 ? -14.314 2.048 9.276 1.00 96.06 81 GLY A C 1
ATOM 644 O O . GLY A 1 81 ? -14.622 2.415 10.409 1.00 96.06 81 GLY A O 1
ATOM 645 N N . ASN A 1 82 ? -15.070 1.200 8.571 1.00 96.31 82 ASN A N 1
ATOM 646 C CA . ASN A 1 82 ? -16.345 0.691 9.077 1.00 96.31 82 ASN A CA 1
ATOM 647 C C . ASN A 1 82 ? -16.170 -0.112 10.373 1.00 96.31 82 ASN A C 1
ATOM 649 O O . ASN A 1 82 ? -16.932 0.080 11.319 1.00 96.31 82 ASN A O 1
ATOM 653 N N . SER A 1 83 ? -15.151 -0.972 10.447 1.00 97.69 83 SER A N 1
ATOM 654 C CA . SER A 1 83 ? -14.878 -1.774 11.646 1.00 97.69 83 SER A CA 1
ATOM 655 C C . SER A 1 83 ? -14.592 -0.892 12.862 1.00 97.69 83 SER A C 1
ATOM 657 O O . SER A 1 83 ? -15.153 -1.128 13.929 1.00 97.69 83 SER A O 1
ATOM 659 N N . ILE A 1 84 ? -13.794 0.169 12.698 1.00 97.31 84 ILE A N 1
ATOM 660 C CA . ILE A 1 84 ? -13.516 1.134 13.771 1.00 97.31 84 ILE A CA 1
ATOM 661 C C . ILE A 1 84 ? -14.799 1.853 14.204 1.00 97.31 84 ILE A C 1
ATOM 663 O O . ILE A 1 84 ? -15.042 1.981 15.403 1.00 97.31 84 ILE A O 1
ATOM 667 N N . CYS A 1 85 ? -15.655 2.271 13.266 1.00 97.56 85 CYS A N 1
ATOM 668 C CA . CYS A 1 85 ? -16.945 2.879 13.603 1.00 97.56 85 CYS A CA 1
ATOM 669 C C . CYS A 1 85 ? -17.814 1.947 14.460 1.00 97.56 85 CYS A C 1
ATOM 671 O O . CYS A 1 85 ? -18.363 2.385 15.472 1.00 97.56 85 CYS A O 1
ATOM 673 N N . PHE A 1 86 ? -17.908 0.664 14.096 1.00 97.56 86 PHE A N 1
ATOM 674 C CA . PHE A 1 86 ? -18.634 -0.323 14.896 1.00 97.56 86 PHE A CA 1
ATOM 675 C C . PHE A 1 86 ? -17.991 -0.542 16.265 1.00 97.56 86 PHE A C 1
ATOM 677 O O . PHE A 1 86 ? -18.709 -0.582 17.261 1.00 97.56 86 PHE A O 1
ATOM 684 N N . LEU A 1 87 ? -16.662 -0.641 16.340 1.00 97.50 87 LEU A N 1
ATOM 685 C CA . LEU A 1 87 ? -15.952 -0.791 17.611 1.00 97.50 87 LEU A CA 1
ATOM 686 C C . LEU A 1 87 ? -16.261 0.367 18.562 1.00 97.50 87 LEU A C 1
ATOM 688 O O . LEU A 1 87 ? -16.676 0.128 19.693 1.00 97.50 87 LEU A O 1
ATOM 692 N N . VAL A 1 88 ? -16.137 1.612 18.094 1.00 97.75 88 VAL A N 1
ATOM 693 C CA . VAL A 1 88 ? -16.462 2.800 18.899 1.00 97.75 88 VAL A CA 1
ATOM 694 C C . VAL A 1 88 ? -17.931 2.781 19.317 1.00 97.75 88 VAL A C 1
ATOM 696 O O . VAL A 1 88 ? -18.235 2.973 20.493 1.00 97.75 88 VAL A O 1
ATOM 699 N N . TYR A 1 89 ? -18.844 2.476 18.391 1.00 98.12 89 TYR A N 1
ATOM 700 C CA . TYR A 1 89 ? -20.268 2.360 18.697 1.00 98.12 89 TYR A CA 1
ATOM 701 C C . TYR A 1 89 ? -20.535 1.342 19.816 1.00 98.12 89 TYR A C 1
ATOM 703 O O . TYR A 1 89 ? -21.247 1.647 20.772 1.00 98.12 89 TYR A O 1
ATOM 711 N N . PHE A 1 90 ? -19.947 0.147 19.746 1.00 98.06 90 PHE A N 1
ATOM 712 C CA . PHE A 1 90 ? -20.128 -0.872 20.777 1.00 98.06 90 PHE A CA 1
ATOM 713 C C . PHE A 1 90 ? -19.480 -0.475 22.107 1.00 98.06 90 PHE A C 1
ATOM 715 O O . PHE A 1 90 ? -20.091 -0.658 23.154 1.00 98.06 90 PHE A O 1
ATOM 722 N N . LEU A 1 91 ? -18.291 0.123 22.113 1.00 98.00 91 LEU A N 1
ATOM 723 C CA . LEU A 1 91 ? -17.665 0.550 23.367 1.00 98.00 91 LEU A CA 1
ATOM 724 C C . LEU A 1 91 ? -18.514 1.597 24.104 1.00 98.00 91 LEU A C 1
ATOM 726 O O . LEU A 1 91 ? -18.691 1.492 25.317 1.00 98.00 91 LEU A O 1
ATOM 730 N N . GLU A 1 92 ? -19.113 2.551 23.391 1.00 97.75 92 GLU A N 1
ATOM 731 C CA . GLU A 1 92 ? -19.989 3.550 24.018 1.00 97.75 92 GLU A CA 1
ATOM 732 C C . GLU A 1 92 ? -21.310 2.961 24.537 1.00 97.75 92 GLU A C 1
ATOM 734 O O . GLU A 1 92 ? -21.829 3.410 25.558 1.00 97.75 92 GLU A O 1
ATOM 739 N N . ASN A 1 93 ? -21.846 1.925 23.884 1.00 97.94 93 ASN A N 1
ATOM 740 C CA . ASN A 1 93 ? -23.112 1.303 24.290 1.00 97.94 93 ASN A CA 1
ATOM 741 C C . ASN A 1 93 ? -22.948 0.187 25.340 1.00 97.94 93 ASN A C 1
ATOM 743 O O . ASN A 1 93 ? -23.942 -0.270 25.907 1.00 97.94 93 ASN A O 1
ATOM 747 N N . TYR A 1 94 ? -21.716 -0.238 25.644 1.00 98.19 94 TYR A N 1
ATOM 748 C CA . TYR A 1 94 ? -21.425 -1.296 26.619 1.00 98.19 94 TYR A CA 1
ATOM 749 C C . TYR A 1 94 ? -20.347 -0.853 27.633 1.00 98.19 94 TYR A C 1
ATOM 751 O O . TYR A 1 94 ? -19.207 -1.326 27.579 1.00 98.19 94 TYR A O 1
ATOM 759 N N . PRO A 1 95 ? -20.699 -0.015 28.635 1.00 97.12 95 PRO A N 1
ATOM 760 C CA . PRO A 1 95 ? -19.732 0.622 29.540 1.00 97.12 95 PRO A CA 1
ATOM 761 C C . PRO A 1 95 ? -18.817 -0.343 30.302 1.00 97.12 95 PRO A C 1
ATOM 763 O O . PRO A 1 95 ? -17.652 -0.040 30.527 1.00 97.12 95 PRO A O 1
ATOM 766 N N . LYS A 1 96 ? -19.311 -1.535 30.668 1.00 98.19 96 LYS A N 1
ATOM 767 C CA . LYS A 1 96 ? -18.493 -2.564 31.338 1.00 98.19 96 LYS A CA 1
ATOM 768 C C . LYS A 1 96 ? -17.376 -3.101 30.440 1.00 98.19 96 LYS A C 1
ATOM 770 O O . LYS A 1 96 ? -16.296 -3.398 30.933 1.00 98.19 96 LYS A O 1
ATOM 775 N N . VAL A 1 97 ? -17.642 -3.249 29.140 1.00 97.88 97 VAL A N 1
ATOM 776 C CA . VAL A 1 97 ? -16.645 -3.709 28.160 1.00 97.88 97 VAL A CA 1
ATOM 777 C C . VAL A 1 97 ? -15.623 -2.604 27.918 1.00 97.88 97 VAL A C 1
ATOM 779 O O . VAL A 1 97 ? -14.427 -2.870 27.949 1.00 97.88 97 VAL A O 1
ATOM 782 N N . LYS A 1 98 ? -16.085 -1.356 27.773 1.00 98.12 98 LYS A N 1
ATOM 783 C CA . LYS A 1 98 ? -15.213 -0.181 27.660 1.00 98.12 98 LYS A CA 1
ATOM 784 C C . LYS A 1 98 ? -14.282 -0.022 28.861 1.00 98.12 98 LYS A C 1
ATOM 786 O O . LYS A 1 98 ? -13.091 0.170 28.662 1.00 98.12 98 LYS A O 1
ATOM 791 N N . GLN A 1 99 ? -14.804 -0.150 30.082 1.00 98.00 99 GLN A N 1
ATOM 792 C CA . GLN A 1 99 ? -14.001 -0.060 31.303 1.00 98.00 99 GLN A CA 1
ATOM 793 C C . GLN A 1 99 ? -12.901 -1.128 31.334 1.00 98.00 99 GLN A C 1
ATOM 795 O O . GLN A 1 99 ? -11.742 -0.795 31.541 1.00 98.00 99 GLN A O 1
ATOM 800 N N . ARG A 1 100 ? -13.246 -2.387 31.035 1.00 97.88 100 ARG A N 1
ATOM 801 C CA . ARG A 1 100 ? -12.263 -3.477 30.956 1.00 97.88 100 ARG A CA 1
ATOM 802 C C . ARG A 1 100 ? -11.186 -3.231 29.900 1.00 97.88 100 ARG A C 1
ATOM 804 O O . ARG A 1 100 ? -10.028 -3.509 30.153 1.00 97.88 100 ARG A O 1
ATOM 811 N N . MET A 1 101 ? -11.558 -2.703 28.732 1.00 97.38 101 MET A N 1
ATOM 812 C CA . MET A 1 101 ? -10.590 -2.362 27.685 1.00 97.38 101 MET A CA 1
ATOM 813 C C . MET A 1 101 ? -9.595 -1.291 28.159 1.00 97.38 101 MET A C 1
ATOM 815 O O . MET A 1 101 ? -8.414 -1.400 27.861 1.00 97.38 101 MET A O 1
ATOM 819 N N . ILE A 1 102 ? -10.059 -0.265 28.884 1.00 97.62 102 ILE A N 1
ATOM 820 C CA . ILE A 1 102 ? -9.184 0.778 29.447 1.00 97.62 102 ILE A CA 1
ATOM 821 C C . ILE A 1 102 ? -8.238 0.167 30.488 1.00 97.62 102 ILE A C 1
ATOM 823 O O . ILE A 1 102 ? -7.037 0.384 30.399 1.00 97.62 102 ILE A O 1
ATOM 827 N N . GLU A 1 103 ? -8.763 -0.656 31.400 1.00 98.12 103 GLU A N 1
ATOM 828 C CA . GLU A 1 103 ? -7.971 -1.369 32.417 1.00 98.12 103 GLU A CA 1
ATOM 829 C C . GLU A 1 103 ? -6.927 -2.331 31.824 1.00 98.12 103 GLU A C 1
ATOM 831 O O . GLU A 1 103 ? -5.926 -2.599 32.471 1.00 98.12 103 GLU A O 1
ATOM 836 N N . GLU A 1 104 ? -7.153 -2.882 30.626 1.00 97.50 104 GLU A N 1
ATOM 837 C CA . GLU A 1 104 ? -6.180 -3.740 29.930 1.00 97.50 104 GLU A CA 1
ATOM 838 C C . GLU A 1 104 ? -5.065 -2.945 29.221 1.00 97.50 104 GLU A C 1
ATOM 840 O O . GLU A 1 104 ? -4.012 -3.510 28.924 1.00 97.50 104 GLU A O 1
ATOM 845 N N . ILE A 1 105 ? -5.300 -1.665 28.902 1.00 97.06 105 ILE A N 1
ATOM 846 C CA . ILE A 1 105 ? -4.319 -0.783 28.245 1.00 97.06 105 ILE A CA 1
ATOM 847 C C . ILE A 1 105 ? -3.433 -0.063 29.277 1.00 97.06 105 ILE A C 1
ATOM 849 O O . ILE A 1 105 ? -2.279 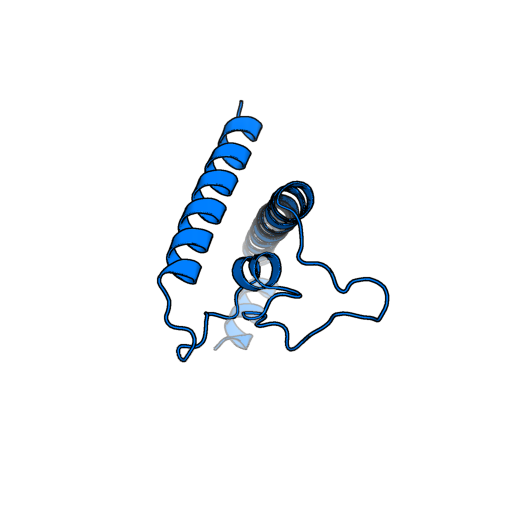0.242 28.961 1.00 97.06 105 ILE A O 1
ATOM 853 N N . GLU A 1 106 ? -3.978 0.234 30.461 1.00 92.44 106 GLU A N 1
ATOM 854 C CA . GLU A 1 106 ? -3.263 0.827 31.607 1.00 92.44 106 GLU A CA 1
ATOM 855 C C . GLU A 1 106 ? -2.344 -0.175 32.327 1.00 92.44 106 GLU A C 1
ATOM 857 O O . GLU A 1 106 ? -1.223 0.248 32.700 1.00 92.44 106 GLU A O 1
#